Protein AF-A0A267T5J1-F1 (afdb_monomer)

Mean predicted aligned error: 4.5 Å

pLDDT: mean 92.51, std 7.76, range [45.69, 98.56]

Radius of gyration: 19.34 Å; Cα contacts (8 Å, |Δi|>4): 197; chains: 1; bounding box: 43×29×58 Å

Secondary structure (DSSP, 8-state):
---PPPHHHHHHHHHHHHHHHHHHHHHHHHHTT-TT-HHHHHHHHHHHHHHHHHHHHHHHHHTTT-B-HHHHHHHHHHHHHHHHHHHHHHHHHIIIII-THHHHHHHHHHHHHHHHTT--HHHHHHHHHHHHHHTSHHHHHHHHHHHHHHHHHHHHHHHHHHH-BPPPS--

Structure (mmCIF, N/CA/C/O backbone):
data_AF-A0A267T5J1-F1
#
_entry.id   AF-A0A267T5J1-F1
#
loop_
_atom_site.group_PDB
_atom_site.id
_atom_site.type_symbol
_atom_site.label_atom_id
_atom_site.label_alt_id
_atom_site.label_comp_id
_atom_site.label_asym_id
_atom_site.label_entity_id
_atom_site.label_seq_id
_atom_site.pdbx_PDB_ins_code
_atom_site.Cartn_x
_atom_site.Cartn_y
_atom_site.Cartn_z
_atom_site.occupancy
_atom_site.B_iso_or_equiv
_atom_site.auth_seq_id
_atom_site.auth_comp_id
_atom_site.auth_asym_id
_atom_site.auth_atom_id
_atom_site.pdbx_PDB_model_num
ATOM 1 N N . MET A 1 1 ? -18.916 -7.596 30.354 1.00 45.69 1 MET A N 1
ATOM 2 C CA . MET A 1 1 ? -18.224 -6.554 29.567 1.00 45.69 1 MET A CA 1
ATOM 3 C C . MET A 1 1 ? -17.584 -7.252 28.380 1.00 45.69 1 MET A C 1
ATOM 5 O O . MET A 1 1 ? -16.590 -7.940 28.565 1.00 45.69 1 MET A O 1
ATOM 9 N N . GLU A 1 2 ? -18.232 -7.216 27.215 1.00 50.16 2 GLU A N 1
ATOM 10 C CA . GLU A 1 2 ? -17.706 -7.860 26.004 1.00 50.16 2 GLU A CA 1
ATOM 11 C C . GLU A 1 2 ? -16.372 -7.230 25.590 1.00 50.16 2 GLU A C 1
ATOM 13 O O . GLU A 1 2 ? -16.160 -6.023 25.722 1.00 50.16 2 GLU A O 1
ATOM 18 N N . ASN A 1 3 ? -15.455 -8.087 25.153 1.00 62.22 3 ASN A N 1
ATOM 19 C CA . ASN A 1 3 ? -14.047 -7.792 24.927 1.00 62.22 3 ASN A CA 1
ATOM 20 C C . ASN A 1 3 ? -13.898 -6.873 23.695 1.00 62.22 3 ASN A C 1
ATOM 22 O O . ASN A 1 3 ? -13.818 -7.357 22.566 1.00 62.22 3 ASN A O 1
ATOM 26 N N . GLN A 1 4 ? -13.926 -5.552 23.909 1.00 78.88 4 GLN A N 1
ATOM 27 C CA . GLN A 1 4 ? -13.764 -4.538 22.858 1.00 78.88 4 GLN A CA 1
ATOM 28 C C . GLN A 1 4 ? -12.474 -4.785 22.067 1.00 78.88 4 GLN A C 1
ATOM 30 O O . GLN A 1 4 ? -11.397 -4.989 22.633 1.00 78.88 4 GLN A O 1
ATOM 35 N N . THR A 1 5 ? -12.583 -4.793 20.740 1.00 89.69 5 THR A N 1
ATOM 36 C CA . THR A 1 5 ? -11.446 -5.086 19.863 1.00 89.69 5 THR A CA 1
ATOM 37 C C . THR A 1 5 ? -10.538 -3.863 19.733 1.00 89.69 5 THR A C 1
ATOM 39 O O . THR A 1 5 ? -11.001 -2.720 19.683 1.00 89.69 5 THR A O 1
ATOM 42 N N . THR A 1 6 ? -9.226 -4.081 19.650 1.00 94.50 6 THR A N 1
ATOM 43 C CA . THR A 1 6 ? -8.253 -2.992 19.487 1.00 94.50 6 THR A CA 1
ATOM 44 C C . THR A 1 6 ? -8.051 -2.649 18.012 1.00 94.50 6 THR A C 1
ATOM 46 O O . THR A 1 6 ? -8.202 -3.497 17.129 1.00 94.50 6 THR A O 1
ATOM 49 N N . THR A 1 7 ? -7.674 -1.398 17.733 1.00 95.00 7 THR A N 1
ATOM 50 C CA . THR A 1 7 ? -7.379 -0.925 16.369 1.00 95.00 7 THR A CA 1
ATOM 51 C C . THR A 1 7 ? -6.290 -1.778 15.722 1.00 95.00 7 THR A C 1
ATOM 53 O O . THR A 1 7 ? -6.447 -2.222 14.588 1.00 95.00 7 THR A O 1
ATOM 56 N N . THR A 1 8 ? -5.236 -2.096 16.479 1.00 96.88 8 THR A N 1
ATOM 57 C CA . THR A 1 8 ? -4.126 -2.957 16.057 1.00 96.88 8 THR A CA 1
ATOM 58 C C . THR A 1 8 ? -4.596 -4.350 15.659 1.00 96.88 8 THR A C 1
ATOM 60 O O . THR A 1 8 ? -4.235 -4.831 14.588 1.00 96.88 8 THR A O 1
ATOM 63 N N . LYS A 1 9 ? -5.431 -5.004 16.478 1.00 97.19 9 LYS A N 1
ATOM 64 C CA . LYS A 1 9 ? -5.904 -6.367 16.194 1.00 97.19 9 LYS A CA 1
ATOM 65 C C . LYS A 1 9 ? -6.697 -6.422 14.888 1.00 97.19 9 LYS A C 1
ATOM 67 O O . LYS A 1 9 ? -6.471 -7.311 14.068 1.00 97.19 9 LYS A O 1
ATOM 72 N N . VAL A 1 10 ? -7.595 -5.458 14.680 1.00 97.44 10 VAL A N 1
ATOM 73 C CA . VAL A 1 10 ? -8.395 -5.375 13.452 1.00 97.44 10 VAL A CA 1
ATOM 74 C C . VAL A 1 10 ? -7.521 -5.041 12.244 1.00 97.44 10 VAL A C 1
ATOM 76 O O . VAL A 1 10 ? -7.640 -5.703 11.214 1.00 97.44 10 VAL A O 1
ATOM 79 N N . ALA A 1 11 ? -6.612 -4.073 12.376 1.00 97.81 11 ALA A N 1
ATOM 80 C CA . ALA A 1 11 ? -5.706 -3.675 11.304 1.00 97.81 11 ALA A CA 1
ATOM 81 C C . ALA A 1 11 ? -4.782 -4.818 10.861 1.00 97.81 11 ALA A C 1
ATOM 83 O O . ALA A 1 11 ? -4.636 -5.040 9.664 1.00 97.81 11 ALA A O 1
ATOM 84 N N . LEU A 1 12 ? -4.218 -5.588 11.799 1.00 98.25 12 LEU A N 1
ATOM 85 C CA . LEU A 1 12 ? -3.390 -6.759 11.491 1.00 98.25 12 LEU A CA 1
ATOM 86 C C . LEU A 1 12 ? -4.197 -7.842 10.764 1.00 98.25 12 LEU A C 1
ATOM 88 O O . LEU A 1 12 ? -3.767 -8.331 9.722 1.00 98.25 12 LEU A O 1
ATOM 92 N N . LYS A 1 13 ? -5.389 -8.187 11.277 1.00 98.06 13 LYS A N 1
ATOM 93 C CA . LYS A 1 13 ? -6.266 -9.200 10.666 1.00 98.06 13 LYS A CA 1
ATOM 94 C C . LYS A 1 13 ? -6.609 -8.838 9.221 1.00 98.06 13 LYS A C 1
ATOM 96 O O . LYS A 1 13 ? -6.405 -9.647 8.319 1.00 98.06 13 LYS A O 1
ATOM 101 N N . TRP A 1 14 ? -7.121 -7.629 9.000 1.00 98.19 14 TRP A N 1
ATOM 102 C CA . TRP A 1 14 ? -7.493 -7.185 7.658 1.00 98.19 14 TRP A CA 1
ATOM 103 C C . TRP A 1 14 ? -6.278 -6.922 6.776 1.00 98.19 14 TRP A C 1
ATOM 105 O O . TRP A 1 14 ? -6.347 -7.182 5.582 1.00 98.19 14 TRP A O 1
ATOM 115 N N . GLY A 1 15 ? -5.151 -6.500 7.347 1.00 98.19 15 GLY A N 1
ATOM 116 C CA . GLY A 1 15 ? -3.913 -6.276 6.608 1.00 98.19 15 GLY A CA 1
ATOM 117 C C . GLY A 1 15 ? -3.364 -7.574 6.029 1.00 98.19 15 GLY A C 1
ATOM 118 O O . GLY A 1 15 ? -2.942 -7.601 4.879 1.00 98.19 15 GLY A O 1
ATOM 119 N N . ILE A 1 16 ? -3.451 -8.677 6.776 1.00 98.56 16 ILE A N 1
ATOM 120 C CA . ILE A 1 16 ? -3.089 -10.008 6.276 1.00 98.56 16 ILE A CA 1
ATOM 121 C C . ILE A 1 16 ? -4.063 -10.466 5.187 1.00 98.56 16 ILE A C 1
ATOM 123 O O . ILE A 1 16 ? -3.618 -10.886 4.123 1.00 98.56 16 ILE A O 1
ATOM 127 N N . ILE A 1 17 ? -5.377 -10.353 5.416 1.00 98.38 17 ILE A N 1
ATOM 128 C CA . ILE A 1 17 ? -6.398 -10.763 4.433 1.00 98.38 17 ILE A CA 1
ATOM 129 C C . ILE A 1 17 ? -6.199 -10.012 3.110 1.00 98.38 17 ILE A C 1
ATOM 131 O O . ILE A 1 17 ? -6.075 -10.627 2.054 1.00 98.38 17 ILE A O 1
ATOM 135 N N . ILE A 1 18 ? -6.107 -8.684 3.174 1.00 98.31 18 ILE A N 1
ATOM 136 C CA . ILE A 1 18 ? -5.934 -7.823 2.001 1.00 98.31 18 ILE A CA 1
ATOM 137 C C . ILE A 1 18 ? -4.549 -7.997 1.379 1.00 98.31 18 ILE A C 1
ATOM 139 O O . ILE A 1 18 ? -4.429 -7.968 0.156 1.00 98.31 18 ILE A O 1
ATOM 143 N N . GLY A 1 19 ? -3.513 -8.238 2.184 1.00 98.06 19 GLY A N 1
ATOM 144 C CA . GLY A 1 19 ? -2.184 -8.599 1.698 1.00 98.06 19 GLY A CA 1
ATOM 145 C C . GLY A 1 19 ? -2.211 -9.877 0.863 1.00 98.06 19 GLY A C 1
ATOM 146 O O . GLY A 1 19 ? -1.714 -9.873 -0.258 1.00 98.06 19 GLY A O 1
ATOM 147 N N . ILE A 1 20 ? -2.867 -10.938 1.343 1.00 98.19 20 ILE A N 1
ATOM 148 C CA . ILE A 1 20 ? -3.024 -12.198 0.597 1.00 98.19 20 ILE A CA 1
ATOM 149 C C . ILE A 1 20 ? -3.835 -11.973 -0.685 1.00 98.19 20 ILE A C 1
ATOM 151 O O . ILE A 1 20 ? -3.408 -12.407 -1.753 1.00 98.19 20 ILE A O 1
ATOM 155 N N . CYS A 1 21 ? -4.960 -11.252 -0.619 1.00 97.94 21 CYS A N 1
ATOM 156 C CA . CYS A 1 21 ? -5.726 -10.889 -1.816 1.00 97.94 21 CYS A CA 1
ATOM 157 C C . CYS A 1 21 ? -4.871 -10.120 -2.833 1.00 97.94 21 CYS A C 1
ATOM 159 O O . CYS A 1 21 ? -4.959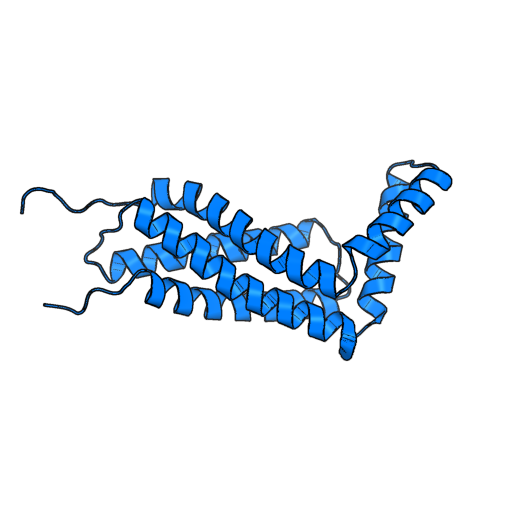 -10.380 -4.030 1.00 97.94 21 CYS A O 1
ATOM 161 N N . SER A 1 22 ? -4.016 -9.212 -2.359 1.00 96.69 22 SER A N 1
ATOM 162 C CA . SER A 1 22 ? -3.113 -8.433 -3.209 1.00 96.69 22 SER A CA 1
ATOM 163 C C . SER A 1 22 ? -2.022 -9.305 -3.827 1.00 96.69 22 SER A C 1
ATOM 165 O O . SER A 1 22 ? -1.700 -9.121 -4.991 1.00 96.69 22 SER A O 1
ATOM 167 N N . VAL A 1 23 ? -1.486 -10.286 -3.094 1.00 97.19 23 VAL A N 1
ATOM 168 C CA . VAL A 1 23 ? -0.530 -11.273 -3.627 1.00 97.19 23 VAL A CA 1
ATOM 169 C C . VAL A 1 23 ? -1.165 -12.107 -4.736 1.00 97.19 23 VAL A C 1
ATOM 171 O O . VAL A 1 23 ? -0.583 -12.241 -5.811 1.00 97.19 23 VAL A O 1
ATOM 174 N N . VAL A 1 24 ? -2.375 -12.627 -4.510 1.00 97.06 24 VAL A N 1
ATOM 175 C CA . VAL A 1 24 ? -3.114 -13.390 -5.527 1.00 97.06 24 VAL A CA 1
ATOM 176 C C . VAL A 1 24 ? -3.374 -12.521 -6.755 1.00 97.06 24 VAL A C 1
ATOM 178 O O . VAL A 1 24 ? -3.100 -12.946 -7.875 1.00 97.06 24 VAL A O 1
ATOM 181 N N . PHE A 1 25 ? -3.831 -11.284 -6.552 1.00 95.44 25 PHE A N 1
ATOM 182 C CA . PHE A 1 25 ? -4.037 -10.331 -7.637 1.00 95.44 25 PHE A CA 1
ATOM 183 C C . PHE A 1 25 ? -2.740 -10.066 -8.417 1.00 95.44 25 PHE A C 1
ATOM 185 O O . PHE A 1 25 ? -2.726 -10.237 -9.633 1.00 95.44 25 PHE A O 1
ATOM 192 N N . SER A 1 26 ? -1.633 -9.745 -7.740 1.00 92.75 26 SER A N 1
ATOM 193 C CA . SER A 1 26 ? -0.326 -9.536 -8.378 1.00 92.75 26 SER A CA 1
ATOM 194 C C . SER A 1 26 ? 0.133 -10.757 -9.175 1.00 92.75 26 SER A C 1
ATOM 196 O O . SER A 1 26 ? 0.603 -10.599 -10.299 1.00 92.75 26 SER A O 1
ATOM 198 N N . THR A 1 27 ? -0.062 -11.965 -8.636 1.00 93.69 27 THR A N 1
ATOM 199 C CA . THR A 1 27 ? 0.255 -13.222 -9.332 1.00 93.69 27 THR A CA 1
ATOM 200 C C . THR A 1 27 ? -0.501 -13.313 -10.655 1.00 93.69 27 THR A C 1
ATOM 202 O O . THR A 1 27 ? 0.098 -13.582 -11.693 1.00 93.69 27 THR A O 1
ATOM 205 N N . LEU A 1 28 ? -1.814 -13.048 -10.640 1.00 94.06 28 LEU A N 1
ATOM 206 C CA . LEU A 1 28 ? -2.642 -13.082 -11.846 1.00 94.06 28 LEU A CA 1
ATOM 207 C C . LEU A 1 28 ? -2.154 -12.072 -12.884 1.00 94.06 28 LEU A C 1
ATOM 209 O O . LEU A 1 28 ? -2.038 -12.412 -14.055 1.00 94.06 28 LEU A O 1
ATOM 213 N N . ILE A 1 29 ? -1.819 -10.850 -12.467 1.00 92.38 29 ILE A N 1
ATOM 214 C CA . ILE A 1 29 ? -1.350 -9.816 -13.399 1.00 92.38 29 ILE A CA 1
ATOM 215 C C . ILE A 1 29 ? -0.009 -10.194 -14.033 1.00 92.38 29 ILE A C 1
ATOM 217 O O . ILE A 1 29 ? 0.183 -9.964 -15.228 1.00 92.38 29 ILE A O 1
ATOM 221 N N . MET A 1 30 ? 0.898 -10.789 -13.258 1.00 89.88 30 MET A N 1
ATOM 222 C CA . MET A 1 30 ? 2.202 -11.236 -13.747 1.00 89.88 30 MET A CA 1
ATOM 223 C C . MET A 1 30 ? 2.069 -12.419 -14.712 1.00 89.88 30 MET A C 1
ATOM 225 O O . MET A 1 30 ? 2.596 -12.356 -15.818 1.00 89.88 30 MET A O 1
ATOM 229 N N . VAL A 1 31 ? 1.301 -13.451 -14.349 1.00 89.88 31 VAL A N 1
ATOM 230 C CA . VAL A 1 31 ? 1.117 -14.658 -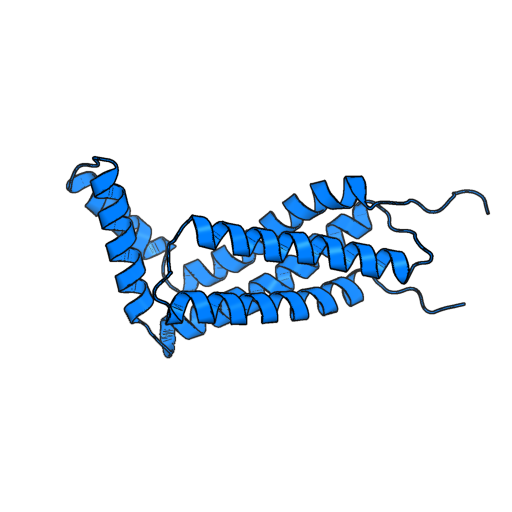15.177 1.00 89.88 31 VAL A CA 1
ATOM 231 C C . VAL A 1 31 ? 0.338 -14.366 -16.462 1.00 89.88 31 VAL A C 1
ATOM 233 O O . VAL A 1 31 ? 0.627 -14.949 -17.503 1.00 89.88 3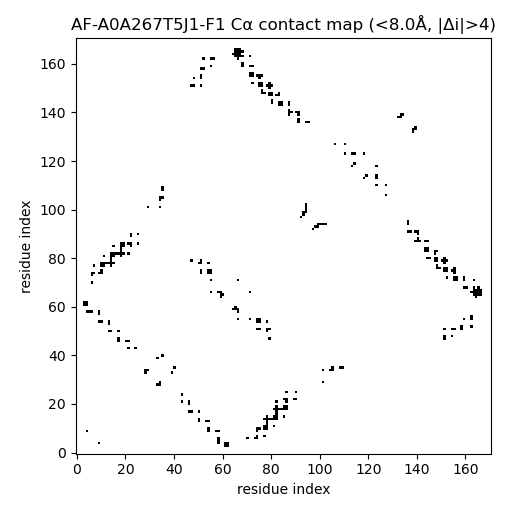1 VAL A O 1
ATOM 236 N N . LEU A 1 32 ? -0.628 -13.445 -16.423 1.00 90.94 32 LEU A N 1
ATOM 237 C CA . LEU A 1 32 ? -1.406 -13.050 -17.602 1.00 90.94 32 LEU A CA 1
ATOM 238 C C . LEU A 1 32 ? -0.676 -12.038 -18.504 1.00 90.94 32 LEU A C 1
ATOM 240 O O . LEU A 1 32 ? -1.261 -11.576 -19.483 1.00 90.94 32 LEU A O 1
ATOM 244 N N . GLY A 1 33 ? 0.564 -11.645 -18.180 1.00 86.62 33 GLY A N 1
ATOM 245 C CA . GLY A 1 33 ? 1.324 -10.655 -18.956 1.00 86.62 33 GLY A CA 1
ATOM 246 C C . GLY A 1 33 ? 0.688 -9.260 -18.951 1.00 86.62 33 GLY A C 1
ATOM 247 O O . GLY A 1 33 ? 0.892 -8.455 -19.857 1.00 86.62 33 GLY A O 1
ATOM 248 N N . MET A 1 34 ? -0.119 -8.958 -17.933 1.00 88.31 34 MET A N 1
ATOM 249 C CA . MET A 1 34 ? -0.888 -7.715 -17.822 1.00 88.31 34 MET A CA 1
ATOM 250 C C . MET A 1 34 ? -0.136 -6.609 -17.069 1.00 88.31 34 MET A C 1
ATOM 252 O O . MET A 1 34 ? -0.696 -5.551 -16.762 1.00 88.31 34 MET A O 1
ATOM 256 N N . VAL A 1 35 ? 1.142 -6.835 -16.773 1.00 85.19 35 VAL A N 1
ATOM 257 C CA . VAL A 1 35 ? 1.993 -5.908 -16.030 1.00 85.19 35 VAL A CA 1
ATOM 258 C C . VAL A 1 35 ? 2.071 -4.548 -16.745 1.00 85.19 35 VAL A C 1
ATOM 260 O O . VAL A 1 35 ? 2.073 -4.435 -17.976 1.00 85.19 35 VAL A O 1
ATOM 263 N N . GLY A 1 36 ? 2.029 -3.468 -15.961 1.00 80.69 36 GLY A N 1
ATOM 264 C CA . GLY A 1 36 ? 2.027 -2.089 -16.461 1.00 80.69 36 GLY A CA 1
ATOM 265 C C . GLY A 1 36 ? 0.737 -1.658 -17.173 1.00 80.69 36 GLY A C 1
ATOM 266 O O . GLY A 1 36 ? 0.708 -0.606 -17.801 1.00 80.69 36 GLY A O 1
ATOM 267 N N . ASN A 1 37 ? -0.338 -2.454 -17.152 1.00 85.56 37 ASN A N 1
ATOM 268 C CA . ASN A 1 37 ? -1.650 -1.986 -17.602 1.00 85.56 37 ASN A CA 1
ATOM 269 C C . ASN A 1 37 ? -2.255 -1.036 -16.552 1.00 85.56 37 ASN A C 1
ATOM 271 O O . ASN A 1 37 ? -2.559 -1.446 -15.432 1.00 85.56 37 ASN A O 1
ATOM 275 N N . GLN A 1 38 ? -2.454 0.230 -16.927 1.00 82.94 38 GLN A N 1
ATOM 276 C CA . GLN A 1 38 ? -2.950 1.263 -16.013 1.00 82.94 38 GLN A CA 1
ATOM 277 C C . GLN A 1 38 ? -4.358 0.971 -15.478 1.00 82.94 38 GLN A C 1
ATOM 279 O O . GLN A 1 38 ? -4.599 1.147 -14.286 1.00 82.94 38 GLN A O 1
ATOM 284 N N . ALA A 1 39 ? -5.270 0.478 -16.324 1.00 87.88 39 ALA A N 1
ATOM 285 C CA . ALA A 1 39 ? -6.639 0.150 -15.918 1.00 87.88 39 ALA A CA 1
ATOM 286 C C . ALA A 1 39 ? -6.655 -0.927 -14.823 1.00 87.88 39 ALA A C 1
ATOM 288 O O . ALA A 1 39 ? -7.393 -0.832 -13.846 1.00 87.88 39 ALA A O 1
ATOM 289 N N . ILE A 1 40 ? -5.775 -1.918 -14.956 1.00 87.62 40 ILE A N 1
ATOM 290 C CA . ILE A 1 40 ? -5.597 -2.985 -13.970 1.00 87.62 40 ILE A CA 1
ATOM 291 C C . ILE A 1 40 ? -4.948 -2.451 -12.688 1.00 87.62 40 ILE A C 1
ATOM 293 O O . ILE A 1 40 ? -5.325 -2.865 -11.593 1.00 87.62 40 ILE A O 1
ATOM 297 N N . GLY A 1 41 ? -4.037 -1.481 -12.796 1.00 86.88 41 GLY A N 1
ATOM 298 C CA . GLY A 1 41 ? -3.462 -0.785 -11.643 1.00 86.88 41 GLY A CA 1
ATOM 299 C C . GLY A 1 41 ? -4.520 -0.145 -10.735 1.00 86.88 41 GLY A C 1
ATOM 300 O O . GLY A 1 41 ? -4.423 -0.255 -9.514 1.00 86.88 41 GLY A O 1
ATOM 301 N N . PHE A 1 42 ? -5.587 0.431 -11.303 1.00 91.12 42 PHE A N 1
ATOM 302 C CA . PHE A 1 42 ? -6.687 0.994 -10.507 1.00 91.12 42 PHE A CA 1
ATOM 303 C C . PHE A 1 42 ? -7.421 -0.052 -9.659 1.00 91.12 42 PHE A C 1
ATOM 305 O O . PHE A 1 42 ? -7.902 0.271 -8.573 1.00 91.12 42 PHE A O 1
ATOM 312 N N . VAL A 1 43 ? -7.466 -1.313 -10.097 1.00 93.69 43 VAL A N 1
ATOM 313 C CA . VAL A 1 43 ? -8.082 -2.399 -9.318 1.00 93.69 43 VAL A CA 1
ATOM 314 C C . VAL A 1 43 ? -7.322 -2.635 -8.010 1.00 93.69 43 VAL A C 1
ATOM 316 O O . VAL A 1 43 ? -7.951 -2.854 -6.977 1.00 93.69 43 VAL A O 1
ATOM 319 N N . ALA A 1 44 ? -5.992 -2.495 -8.003 1.00 91.69 44 ALA A N 1
ATOM 320 C CA . ALA A 1 44 ? -5.202 -2.594 -6.773 1.00 91.69 44 ALA A CA 1
ATOM 321 C C . ALA A 1 44 ? -5.593 -1.512 -5.749 1.00 91.69 44 ALA A C 1
ATOM 323 O O . ALA A 1 44 ? -5.698 -1.788 -4.552 1.00 91.69 44 ALA A O 1
ATOM 324 N N . TYR A 1 45 ? -5.879 -0.292 -6.211 1.00 93.62 45 TYR A N 1
ATOM 325 C CA . TYR A 1 45 ? -6.352 0.789 -5.343 1.00 93.62 45 TYR A CA 1
ATOM 326 C C . TYR A 1 45 ? -7.749 0.514 -4.785 1.00 93.62 45 TYR A C 1
ATOM 328 O O . TYR A 1 45 ? -8.000 0.777 -3.608 1.00 93.62 45 TYR A O 1
ATOM 336 N N . ILE A 1 46 ? -8.634 -0.078 -5.591 1.00 95.75 46 ILE A N 1
ATOM 337 C CA . ILE A 1 46 ? -9.960 -0.516 -5.142 1.00 95.75 46 ILE A CA 1
ATOM 338 C C . ILE A 1 46 ? -9.833 -1.585 -4.048 1.00 95.75 46 ILE A C 1
ATOM 340 O O . ILE A 1 46 ? -10.524 -1.492 -3.036 1.00 95.75 46 ILE A O 1
ATOM 344 N N . ILE A 1 47 ? -8.922 -2.555 -4.197 1.00 96.19 47 ILE A N 1
ATOM 345 C CA . ILE A 1 47 ? -8.671 -3.596 -3.183 1.00 96.19 47 ILE A CA 1
ATOM 346 C C . ILE A 1 47 ? -8.265 -2.969 -1.842 1.00 96.19 47 ILE A C 1
ATOM 348 O O . ILE A 1 47 ? -8.844 -3.310 -0.808 1.00 96.19 47 ILE A O 1
ATOM 352 N N . ILE A 1 48 ? -7.321 -2.020 -1.848 1.00 96.19 48 ILE A N 1
ATOM 353 C CA . ILE A 1 48 ? -6.906 -1.303 -0.631 1.00 96.19 48 ILE A CA 1
ATOM 354 C C . ILE A 1 48 ? -8.086 -0.520 -0.039 1.00 96.19 48 ILE A C 1
ATOM 356 O O . ILE A 1 48 ? -8.344 -0.625 1.159 1.00 96.19 48 ILE A O 1
ATOM 360 N N . GLY A 1 49 ? -8.827 0.235 -0.858 1.00 97.12 49 GLY A N 1
ATOM 361 C CA . GLY A 1 49 ? -9.967 1.040 -0.407 1.00 97.12 49 GLY A CA 1
ATOM 362 C C . GLY A 1 49 ? -11.078 0.201 0.234 1.00 97.12 49 GLY A C 1
ATOM 363 O O . GLY A 1 49 ? -11.540 0.518 1.332 1.00 97.12 49 GLY A O 1
ATOM 364 N N . ILE A 1 50 ? -11.450 -0.919 -0.398 1.00 97.69 50 ILE A N 1
ATOM 365 C CA . ILE A 1 50 ? -12.384 -1.903 0.169 1.00 97.69 50 ILE A CA 1
ATOM 366 C C . ILE A 1 50 ? -11.822 -2.457 1.479 1.00 97.69 50 ILE A C 1
ATOM 368 O O . ILE A 1 50 ? -12.539 -2.513 2.475 1.00 97.69 50 ILE A O 1
ATOM 372 N N . GLY A 1 51 ? -10.536 -2.806 1.512 1.00 97.88 51 GLY A N 1
ATOM 373 C CA . GLY A 1 51 ? -9.860 -3.282 2.715 1.00 97.88 51 GLY A CA 1
ATOM 374 C C . GLY A 1 51 ? -9.956 -2.310 3.889 1.00 97.88 51 GLY A C 1
ATOM 375 O O . GLY A 1 51 ? -10.307 -2.713 4.999 1.00 97.88 51 GLY A O 1
ATOM 376 N N . VAL A 1 52 ? -9.708 -1.019 3.646 1.00 98.25 52 VAL A N 1
ATOM 377 C CA . VAL A 1 52 ? -9.830 0.039 4.661 1.00 98.25 52 VAL A CA 1
ATOM 378 C C . VAL A 1 52 ? -11.272 0.135 5.159 1.00 98.25 52 VAL A C 1
ATOM 380 O O . VAL A 1 52 ? -11.507 0.123 6.370 1.00 98.25 52 VAL A O 1
ATOM 383 N N . PHE A 1 53 ? -12.244 0.169 4.245 1.00 98.31 53 PHE A N 1
ATOM 384 C CA . PHE A 1 53 ? -13.662 0.226 4.594 1.00 98.31 53 PHE A CA 1
ATOM 385 C C . PHE A 1 53 ? -14.116 -0.986 5.420 1.00 98.31 53 PHE A C 1
ATOM 387 O O . PHE A 1 53 ? -14.795 -0.824 6.439 1.00 98.31 53 PHE A O 1
ATOM 394 N N . MET A 1 54 ? -13.717 -2.197 5.023 1.00 98.19 54 MET A N 1
ATOM 395 C CA . MET A 1 54 ? -14.059 -3.431 5.732 1.00 98.19 54 MET A CA 1
ATOM 396 C C . MET A 1 54 ? -13.410 -3.488 7.116 1.00 98.19 54 MET A C 1
ATOM 398 O O . MET A 1 54 ? -14.078 -3.859 8.083 1.00 98.19 54 MET A O 1
ATOM 402 N N . ALA A 1 55 ? -12.150 -3.061 7.241 1.00 98.06 55 ALA A N 1
ATOM 403 C CA . ALA A 1 55 ? -11.452 -3.007 8.521 1.00 98.06 55 ALA A CA 1
ATOM 404 C C . ALA A 1 55 ? -12.133 -2.045 9.504 1.00 98.06 55 ALA A C 1
ATOM 406 O O . ALA A 1 55 ? -12.421 -2.421 10.641 1.00 98.06 55 ALA A O 1
ATOM 407 N N . MET A 1 56 ? -12.466 -0.830 9.063 1.00 98.19 56 MET A N 1
ATOM 408 C CA . MET A 1 56 ? -13.187 0.143 9.890 1.00 98.19 56 MET A CA 1
ATOM 409 C C . MET A 1 56 ? -14.586 -0.347 10.273 1.00 98.19 56 MET A C 1
ATOM 411 O O . MET A 1 56 ? -14.994 -0.231 11.429 1.00 98.19 56 MET A O 1
ATOM 415 N N . SER A 1 57 ? -15.317 -0.932 9.322 1.00 97.12 57 SER A N 1
ATOM 416 C CA . SER A 1 57 ? -16.664 -1.461 9.562 1.00 97.12 57 SER A CA 1
ATOM 417 C C . SER A 1 57 ? -16.651 -2.616 10.565 1.00 97.12 57 SER A C 1
ATOM 419 O O . SER A 1 57 ? -17.501 -2.671 11.454 1.00 97.12 57 SER A O 1
ATOM 421 N N . ALA A 1 58 ? -15.658 -3.506 10.468 1.00 96.75 58 ALA A N 1
ATOM 422 C CA . ALA A 1 58 ? -15.451 -4.587 11.425 1.00 96.75 58 ALA A CA 1
ATOM 423 C C . ALA A 1 58 ? -15.112 -4.046 12.821 1.00 96.75 58 ALA A C 1
ATOM 425 O O . ALA A 1 58 ? -15.749 -4.447 13.792 1.00 96.75 58 ALA A O 1
ATOM 426 N N . TYR A 1 59 ? -14.186 -3.084 12.916 1.00 97.12 59 TYR A N 1
ATOM 427 C CA . TYR A 1 59 ? -13.846 -2.435 14.185 1.00 97.12 59 TYR A CA 1
ATOM 428 C C . TYR A 1 59 ? -15.072 -1.800 14.842 1.00 97.12 59 TYR A C 1
ATOM 430 O O . TYR A 1 59 ? -15.314 -2.002 16.027 1.00 97.12 59 TYR A O 1
ATOM 438 N N . LYS A 1 60 ? -15.870 -1.063 14.064 1.00 95.06 60 LYS A N 1
ATOM 439 C CA . LYS A 1 60 ? -17.091 -0.409 14.536 1.00 95.06 60 LYS A CA 1
ATOM 440 C C . LYS A 1 60 ? -18.110 -1.432 15.039 1.00 95.06 60 LYS A C 1
ATOM 442 O O . LYS A 1 60 ? -18.666 -1.252 16.119 1.00 95.06 60 LYS A O 1
ATOM 447 N N . LYS A 1 61 ? -18.333 -2.523 14.297 1.00 94.56 61 LYS A N 1
ATOM 448 C CA . LYS A 1 61 ? -19.248 -3.608 14.691 1.00 94.56 61 LYS A CA 1
ATOM 449 C C . LYS A 1 61 ? -18.824 -4.269 16.006 1.00 94.56 61 LYS A C 1
ATOM 451 O O . LYS A 1 61 ? -19.671 -4.508 16.856 1.00 94.56 61 LYS A O 1
ATOM 456 N N . GLU A 1 62 ? -17.530 -4.518 16.182 1.00 93.62 62 GLU A N 1
ATOM 457 C CA . GLU A 1 62 ? -16.956 -5.135 17.388 1.00 93.62 62 GLU A CA 1
ATOM 458 C C . GLU A 1 62 ? -16.821 -4.152 18.575 1.00 93.62 62 GLU A C 1
ATOM 460 O O . GLU A 1 62 ? -16.489 -4.568 19.682 1.00 93.62 62 GLU A O 1
ATOM 465 N N . ASN A 1 63 ? -17.091 -2.855 18.372 1.00 94.19 63 ASN A N 1
ATOM 466 C CA . ASN A 1 63 ? -17.016 -1.806 19.396 1.00 94.19 63 ASN A CA 1
ATOM 467 C C . ASN A 1 63 ? -18.346 -1.058 19.570 1.00 94.19 63 ASN A C 1
ATOM 469 O O . ASN A 1 63 ? -18.386 0.173 19.653 1.00 94.19 63 ASN A O 1
ATOM 473 N N . ASN A 1 64 ? -19.451 -1.806 19.643 1.00 91.75 64 ASN A N 1
ATOM 474 C CA . ASN A 1 64 ? -20.801 -1.290 19.915 1.00 91.75 64 ASN A CA 1
ATOM 475 C C . ASN A 1 64 ? -21.300 -0.258 18.891 1.00 91.75 64 ASN A C 1
ATOM 477 O O . ASN A 1 64 ? -22.103 0.617 19.199 1.00 91.75 64 ASN A O 1
ATOM 481 N N . GLY A 1 65 ? -20.816 -0.340 17.654 1.00 93.25 65 GLY A N 1
ATOM 482 C CA . GLY A 1 65 ? -21.185 0.590 16.597 1.00 93.25 65 GLY A CA 1
ATOM 483 C C . GLY A 1 65 ? -20.415 1.909 16.632 1.00 93.25 65 GLY A C 1
ATOM 484 O O . GLY A 1 65 ? -20.785 2.814 15.883 1.00 93.25 65 GLY A O 1
ATOM 485 N N . PHE A 1 66 ? -19.357 2.032 17.438 1.00 94.50 66 PHE A N 1
ATOM 486 C CA . PHE A 1 66 ? -18.593 3.270 17.584 1.00 94.50 66 PHE A CA 1
ATOM 487 C C . PHE A 1 66 ? -17.162 3.157 17.062 1.00 94.50 66 PHE A C 1
ATOM 489 O O . PHE A 1 66 ? -16.510 2.121 17.170 1.00 94.50 66 PHE A O 1
ATOM 496 N N . MET A 1 67 ? -16.679 4.258 16.494 1.00 96.12 67 MET A N 1
ATOM 497 C CA . MET A 1 67 ? -15.307 4.429 16.033 1.00 96.12 67 MET A CA 1
ATOM 498 C C . MET A 1 67 ? -15.025 5.924 15.892 1.00 96.12 67 MET A C 1
ATOM 500 O O . MET A 1 67 ? -15.736 6.614 15.153 1.00 96.12 67 MET A O 1
ATOM 504 N N . SER A 1 68 ? -13.983 6.412 16.563 1.00 95.81 68 SER A N 1
ATOM 505 C CA . SER A 1 68 ? -13.519 7.787 16.386 1.00 95.81 68 SER A CA 1
ATOM 506 C C . SER A 1 68 ? -12.751 7.946 15.074 1.00 95.81 68 SER A C 1
ATOM 508 O O . SER A 1 68 ? -12.230 6.981 14.506 1.00 95.81 68 SER A O 1
ATOM 510 N N . TYR A 1 69 ? -12.634 9.183 14.594 1.00 95.94 69 TYR A N 1
ATOM 511 C CA . TYR A 1 69 ? -11.894 9.467 13.363 1.00 95.94 69 TYR A CA 1
ATOM 512 C C . TYR A 1 69 ? -10.431 8.997 13.445 1.00 95.94 69 TYR A C 1
ATOM 514 O O . TYR A 1 69 ? -9.966 8.270 12.570 1.00 95.94 69 TYR A O 1
ATOM 522 N N . GLY A 1 70 ? -9.735 9.314 14.544 1.00 95.75 70 GLY A N 1
ATOM 523 C CA . GLY A 1 70 ? -8.339 8.913 14.754 1.00 95.75 70 GLY A CA 1
ATOM 524 C C . GLY A 1 70 ? -8.137 7.395 14.821 1.00 95.75 70 GLY A C 1
ATOM 525 O O . GLY A 1 70 ? -7.139 6.887 14.310 1.00 95.75 70 GLY A O 1
ATOM 526 N N . GLN A 1 71 ? -9.105 6.652 15.373 1.00 97.19 71 GLN A N 1
ATOM 5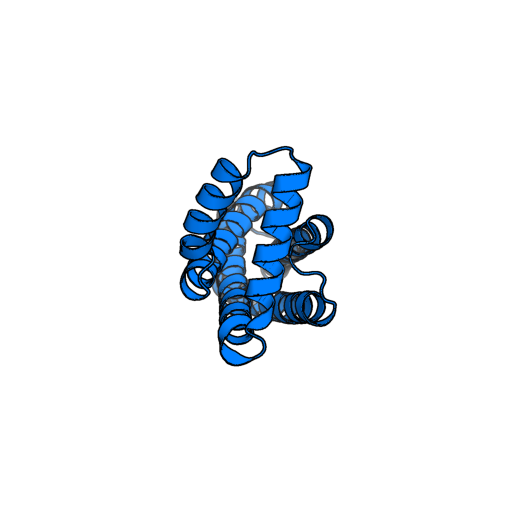27 C CA . GLN A 1 71 ? -9.086 5.185 15.331 1.00 97.19 71 GLN A CA 1
ATOM 528 C C . GLN A 1 71 ? -9.169 4.677 13.889 1.00 97.19 71 GLN A C 1
ATOM 530 O O . GLN A 1 71 ? -8.398 3.796 13.514 1.00 97.19 71 GLN A O 1
ATOM 535 N N . GLY A 1 72 ? -10.042 5.270 13.069 1.00 97.38 72 GLY A N 1
ATOM 536 C CA . GLY A 1 72 ? -10.133 4.966 11.642 1.00 97.38 72 GLY A CA 1
ATOM 537 C C . GLY A 1 72 ? -8.811 5.203 10.906 1.00 97.38 72 GLY A C 1
ATOM 538 O O . GLY A 1 72 ? -8.356 4.323 10.172 1.00 97.38 72 GLY A O 1
ATOM 539 N N . LEU A 1 73 ? -8.158 6.346 11.143 1.00 97.81 73 LEU A N 1
ATOM 540 C CA . LEU A 1 73 ? -6.867 6.655 10.516 1.00 97.81 73 LEU A CA 1
ATOM 541 C C . LEU A 1 73 ? -5.796 5.619 10.863 1.00 97.81 73 LEU A C 1
ATOM 543 O O . LEU A 1 73 ? -5.127 5.101 9.966 1.00 97.81 73 LEU A O 1
ATOM 547 N N . GLY A 1 74 ? -5.679 5.281 12.151 1.00 96.94 74 GLY A N 1
ATOM 548 C CA . GLY A 1 74 ? -4.732 4.277 12.632 1.00 96.94 74 GLY A CA 1
ATOM 549 C C . GLY A 1 74 ? -5.002 2.888 12.054 1.00 96.94 74 GLY A C 1
ATOM 550 O O . GLY A 1 74 ? -4.064 2.208 11.641 1.00 96.94 74 GLY A O 1
ATOM 551 N N . ILE A 1 75 ? -6.277 2.486 11.960 1.00 98.06 75 ILE A N 1
ATOM 552 C CA . ILE A 1 75 ? -6.670 1.216 11.335 1.00 98.06 75 ILE A CA 1
ATOM 553 C C . ILE A 1 75 ? -6.242 1.191 9.869 1.00 98.06 75 ILE A C 1
ATOM 555 O O . ILE A 1 75 ? -5.584 0.241 9.453 1.00 98.06 75 ILE A O 1
ATOM 559 N N . GLY A 1 76 ? -6.591 2.218 9.092 1.00 97.62 76 GLY A N 1
ATOM 560 C CA . GLY A 1 76 ? -6.300 2.241 7.660 1.00 97.62 76 GLY A CA 1
ATOM 561 C C . GLY A 1 76 ? -4.803 2.272 7.353 1.00 97.62 76 GLY A C 1
ATOM 562 O O . GLY A 1 76 ? -4.345 1.493 6.520 1.00 97.62 76 GLY A O 1
ATOM 563 N N . ALA A 1 77 ? -4.029 3.091 8.072 1.00 97.75 77 ALA A N 1
ATOM 564 C CA . ALA A 1 77 ? -2.581 3.175 7.886 1.00 97.75 77 ALA A CA 1
ATOM 565 C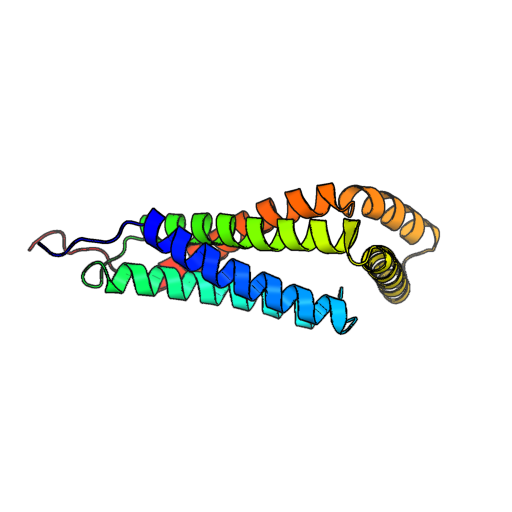 C . ALA A 1 77 ? -1.872 1.858 8.244 1.00 97.75 77 ALA A C 1
ATOM 567 O O . ALA A 1 77 ? -1.081 1.349 7.451 1.00 97.75 77 ALA A O 1
ATOM 568 N N . LEU A 1 78 ? -2.181 1.263 9.403 1.00 98.25 78 LEU A N 1
ATOM 569 C CA . LEU A 1 78 ? -1.536 0.020 9.838 1.00 98.25 78 LEU A CA 1
ATOM 570 C C . LEU A 1 78 ? -1.957 -1.181 8.979 1.00 98.25 78 LEU A C 1
ATOM 572 O O . LEU A 1 78 ? -1.125 -2.016 8.632 1.00 98.25 78 LEU A O 1
ATOM 576 N N . MET A 1 79 ? -3.230 -1.258 8.589 1.00 98.44 79 MET A N 1
ATOM 577 C CA . MET A 1 79 ? -3.727 -2.292 7.677 1.00 98.44 79 MET A CA 1
ATOM 578 C C . MET A 1 79 ? -3.005 -2.221 6.323 1.00 98.44 79 MET A C 1
ATOM 580 O O . MET A 1 79 ? -2.550 -3.244 5.800 1.00 98.44 79 MET A O 1
ATOM 584 N N . ALA A 1 80 ? -2.835 -1.012 5.781 1.00 98.06 80 ALA A N 1
ATOM 585 C CA . ALA A 1 80 ? -2.129 -0.784 4.524 1.00 98.06 80 ALA A CA 1
ATOM 586 C C . ALA A 1 80 ? -0.611 -1.021 4.619 1.00 98.06 80 ALA A C 1
ATOM 588 O O . ALA A 1 80 ? 0.002 -1.476 3.653 1.00 98.06 80 ALA A O 1
ATOM 589 N N . ALA A 1 81 ? -0.009 -0.777 5.788 1.00 98.25 81 ALA A N 1
ATOM 590 C CA . ALA A 1 81 ? 1.380 -1.138 6.064 1.00 98.25 81 ALA A CA 1
ATOM 591 C C . ALA A 1 81 ? 1.586 -2.654 5.983 1.00 98.25 81 ALA A C 1
ATOM 593 O O . ALA A 1 81 ? 2.48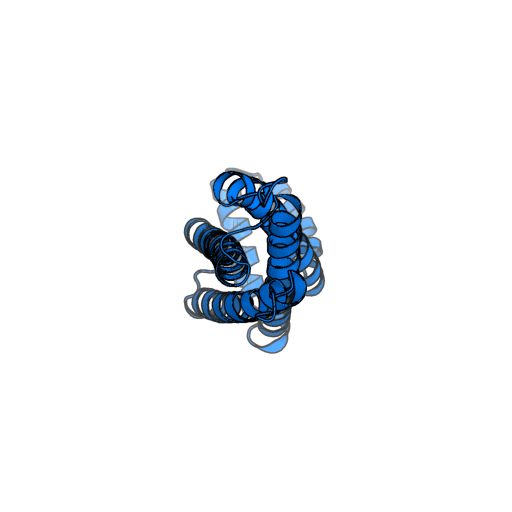3 -3.129 5.295 1.00 98.25 81 ALA A O 1
ATOM 594 N N . VAL A 1 82 ? 0.722 -3.421 6.651 1.00 98.50 82 VAL A N 1
ATOM 595 C CA . VAL A 1 82 ? 0.811 -4.888 6.697 1.00 98.50 82 VAL A CA 1
ATOM 596 C C . VAL A 1 82 ? 0.539 -5.494 5.322 1.00 98.50 82 VAL A C 1
ATOM 598 O O . VAL A 1 82 ? 1.314 -6.322 4.850 1.00 98.50 82 VAL A O 1
ATOM 601 N N . SER A 1 83 ? -0.540 -5.068 4.661 1.00 98.19 83 SER A N 1
ATOM 602 C CA . SER A 1 83 ? -0.895 -5.581 3.332 1.00 98.19 83 SER A CA 1
ATOM 603 C C . SER A 1 83 ? 0.146 -5.217 2.277 1.00 98.19 83 SER A C 1
ATOM 605 O O . SER A 1 83 ? 0.527 -6.077 1.485 1.00 98.19 83 SER A O 1
ATOM 607 N N . GLY A 1 84 ? 0.656 -3.983 2.297 1.00 97.50 84 GLY A N 1
ATOM 608 C CA . GLY A 1 84 ? 1.699 -3.546 1.376 1.00 97.50 84 GLY A CA 1
ATOM 609 C C . GLY A 1 84 ? 3.056 -4.182 1.631 1.00 97.50 84 GLY A C 1
ATOM 610 O O . GLY A 1 84 ? 3.767 -4.473 0.674 1.00 97.50 84 GLY A O 1
ATOM 611 N N . LEU A 1 85 ? 3.403 -4.472 2.888 1.00 98.25 85 LEU A N 1
ATOM 612 C CA . LEU A 1 85 ? 4.592 -5.259 3.212 1.00 98.25 85 LEU A CA 1
ATOM 613 C C . LEU A 1 85 ? 4.505 -6.657 2.600 1.00 98.25 85 LEU A C 1
ATOM 615 O O . LEU A 1 85 ? 5.447 -7.089 1.939 1.00 98.25 85 LEU A O 1
ATOM 619 N N . LEU A 1 86 ? 3.368 -7.338 2.768 1.00 98.12 86 LEU A N 1
ATOM 620 C CA . LEU A 1 86 ? 3.151 -8.669 2.200 1.00 98.12 86 LEU A CA 1
ATOM 621 C C . LEU 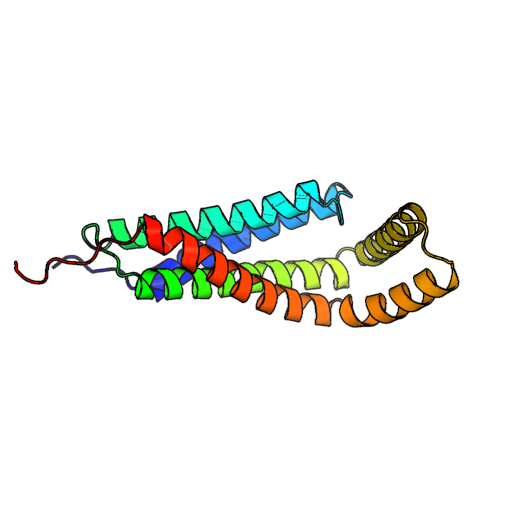A 1 86 ? 3.198 -8.655 0.667 1.00 98.12 86 LEU A C 1
ATOM 623 O O . LEU A 1 86 ? 3.915 -9.457 0.068 1.00 98.12 86 LEU A O 1
ATOM 627 N N . SER A 1 87 ? 2.474 -7.734 0.025 1.00 96.19 87 SER A N 1
ATOM 628 C CA . SER A 1 87 ? 2.414 -7.665 -1.438 1.00 96.19 87 SER A CA 1
ATOM 629 C C . SER A 1 87 ? 3.739 -7.219 -2.066 1.00 96.19 87 SER A C 1
ATOM 631 O O . SER A 1 87 ? 4.134 -7.760 -3.102 1.00 96.19 87 SER A O 1
ATOM 633 N N . SER A 1 88 ? 4.465 -6.294 -1.432 1.00 96.31 88 SER A N 1
ATOM 634 C CA . SER A 1 88 ? 5.780 -5.838 -1.901 1.00 96.31 88 SER A CA 1
ATOM 635 C C . SER A 1 88 ? 6.840 -6.915 -1.701 1.00 96.31 88 SER A C 1
ATOM 637 O O . SER A 1 88 ? 7.644 -7.141 -2.603 1.00 96.31 88 SER A O 1
ATOM 639 N N . ALA A 1 89 ? 6.832 -7.622 -0.562 1.00 97.50 89 ALA A N 1
ATOM 640 C CA . ALA A 1 89 ? 7.745 -8.741 -0.321 1.00 97.50 89 ALA A CA 1
ATOM 641 C C . ALA A 1 89 ? 7.541 -9.850 -1.359 1.00 97.50 89 ALA A C 1
ATOM 643 O O . ALA A 1 89 ? 8.507 -10.331 -1.947 1.00 97.50 89 ALA A O 1
ATOM 644 N N . TYR A 1 90 ? 6.285 -10.208 -1.637 1.00 96.38 90 TYR A N 1
ATOM 645 C CA . TYR A 1 90 ? 5.959 -11.157 -2.696 1.00 96.38 90 TYR A CA 1
ATOM 646 C C . TYR A 1 90 ? 6.449 -10.675 -4.064 1.00 96.38 90 TYR A C 1
ATOM 648 O O . TYR A 1 90 ? 7.125 -11.422 -4.763 1.00 96.38 90 TYR A O 1
ATOM 656 N N . SER A 1 91 ? 6.154 -9.424 -4.426 1.00 93.19 91 SER A N 1
ATOM 657 C CA . SER A 1 91 ? 6.546 -8.854 -5.720 1.00 93.19 91 SER A CA 1
ATOM 658 C C . SER A 1 91 ? 8.065 -8.869 -5.899 1.00 93.19 91 SER A C 1
ATOM 660 O O . SER A 1 91 ? 8.556 -9.282 -6.944 1.00 93.19 91 SER A O 1
ATOM 662 N N . PHE A 1 92 ? 8.815 -8.513 -4.853 1.00 94.56 92 PHE A N 1
ATOM 663 C CA . PHE A 1 92 ? 10.272 -8.615 -4.835 1.00 94.56 92 PHE A CA 1
ATOM 664 C C . PHE A 1 92 ? 10.753 -10.046 -5.077 1.00 94.56 92 PHE A C 1
ATOM 666 O O . PHE A 1 92 ? 11.617 -10.270 -5.925 1.00 94.56 92 PHE A O 1
ATOM 673 N N . VAL A 1 93 ? 10.192 -11.018 -4.349 1.00 95.88 93 VAL A N 1
ATOM 674 C CA . VAL A 1 93 ? 10.563 -12.430 -4.507 1.00 95.88 93 VAL A CA 1
ATOM 675 C C . VAL A 1 93 ? 10.245 -12.912 -5.919 1.00 95.88 93 VAL A C 1
ATOM 677 O O . VAL A 1 93 ? 11.086 -13.556 -6.544 1.00 95.88 93 VAL A O 1
ATOM 680 N N . TYR A 1 94 ? 9.076 -12.552 -6.445 1.00 93.44 94 TYR A N 1
ATOM 681 C CA . TYR A 1 94 ? 8.647 -12.948 -7.777 1.00 93.44 94 TYR A CA 1
ATOM 682 C C . TYR A 1 94 ? 9.594 -12.417 -8.852 1.00 93.44 94 TYR A C 1
ATOM 684 O O . TYR A 1 94 ? 10.163 -13.194 -9.611 1.00 93.44 94 TYR A O 1
ATOM 692 N N . MET A 1 95 ? 9.834 -11.107 -8.865 1.00 91.06 95 MET A N 1
ATOM 693 C CA . MET A 1 95 ? 10.649 -10.447 -9.889 1.00 91.06 95 MET A CA 1
ATOM 694 C C . MET A 1 95 ? 12.137 -10.783 -9.783 1.00 91.06 95 MET A C 1
ATOM 696 O O . MET A 1 95 ? 12.872 -10.611 -10.746 1.00 91.06 95 MET A O 1
ATOM 700 N N . LYS A 1 96 ? 12.620 -11.205 -8.610 1.00 91.38 96 LYS A N 1
ATOM 701 C CA . LYS A 1 96 ? 14.039 -11.522 -8.420 1.00 91.38 96 LYS A CA 1
ATOM 702 C C . LYS A 1 96 ? 14.353 -13.007 -8.581 1.00 91.38 96 LYS A C 1
ATOM 704 O O . LYS A 1 96 ? 15.435 -13.334 -9.059 1.00 91.38 96 LYS A O 1
ATOM 709 N N . PHE A 1 97 ? 13.453 -13.892 -8.155 1.00 92.94 97 PHE A N 1
ATOM 710 C CA . PHE A 1 97 ? 13.744 -15.324 -8.030 1.00 92.94 97 PHE A CA 1
ATOM 711 C C . PHE A 1 97 ? 12.794 -16.237 -8.806 1.00 92.94 97 PHE A C 1
ATOM 713 O O . PHE A 1 97 ? 13.182 -17.366 -9.090 1.00 92.94 97 PHE A O 1
ATOM 720 N N . ILE A 1 98 ? 11.575 -15.794 -9.129 1.00 93.75 98 ILE A N 1
ATOM 721 C CA . ILE A 1 98 ? 10.583 -16.631 -9.825 1.00 93.75 98 ILE A CA 1
ATOM 722 C C . ILE A 1 98 ? 10.616 -16.348 -11.326 1.00 93.75 98 ILE A C 1
ATOM 724 O O . ILE A 1 98 ? 10.857 -17.257 -12.113 1.00 93.75 98 ILE A O 1
ATOM 728 N N . ASP A 1 99 ? 10.411 -15.090 -11.715 1.00 91.69 99 ASP A N 1
ATOM 729 C CA . ASP A 1 99 ? 10.432 -14.656 -13.110 1.00 91.69 99 ASP A CA 1
ATOM 730 C C . ASP A 1 99 ? 11.096 -13.273 -13.250 1.00 91.69 99 ASP A C 1
ATOM 732 O O . ASP A 1 99 ? 10.431 -12.231 -13.185 1.00 91.69 99 ASP A O 1
ATOM 736 N N . PRO A 1 100 ? 12.424 -13.250 -13.465 1.00 89.31 100 PRO A N 1
ATOM 737 C CA . PRO A 1 100 ? 13.168 -12.021 -13.722 1.00 89.31 100 PRO A CA 1
ATOM 738 C C . PRO A 1 100 ? 12.776 -11.306 -15.018 1.00 89.31 100 PRO A C 1
ATOM 740 O O . PRO A 1 100 ? 12.981 -10.096 -15.128 1.00 89.31 100 PRO A O 1
ATOM 743 N N . SER A 1 101 ? 12.173 -12.014 -15.983 1.00 89.81 101 SER A N 1
ATOM 744 C CA . SER A 1 101 ? 11.817 -11.441 -17.288 1.00 89.81 101 SER A CA 1
ATOM 745 C C . SER A 1 101 ? 10.711 -10.387 -17.192 1.00 89.81 101 SER A C 1
ATOM 747 O O . SER A 1 101 ? 10.574 -9.546 -18.081 1.00 89.81 101 SER A O 1
ATOM 749 N N . VAL A 1 102 ? 9.946 -10.374 -16.092 1.00 88.31 102 VAL A N 1
ATOM 750 C CA . VAL A 1 102 ? 8.925 -9.351 -15.832 1.00 88.31 102 VAL A CA 1
ATOM 751 C C . VAL A 1 102 ? 9.524 -7.944 -15.840 1.00 88.31 102 VAL A C 1
ATOM 753 O O . VAL A 1 102 ? 8.877 -7.018 -16.322 1.00 88.31 102 VAL A O 1
ATOM 756 N N . MET A 1 103 ? 10.759 -7.760 -15.362 1.00 87.25 103 MET A N 1
ATOM 757 C CA . MET A 1 103 ? 11.413 -6.444 -15.401 1.00 87.25 103 MET A CA 1
ATOM 758 C C . MET A 1 103 ? 11.676 -5.979 -16.830 1.00 87.25 103 MET A C 1
ATOM 760 O O . MET A 1 103 ? 11.379 -4.831 -17.158 1.00 87.25 103 MET A O 1
ATOM 764 N N . ASP A 1 104 ? 12.127 -6.876 -17.704 1.00 87.88 104 ASP A N 1
ATOM 765 C CA . ASP A 1 104 ? 12.338 -6.553 -19.116 1.00 87.88 104 ASP A CA 1
ATOM 766 C C . ASP A 1 104 ? 11.019 -6.187 -19.806 1.00 87.88 104 ASP A C 1
ATOM 768 O O . ASP A 1 104 ? 10.971 -5.258 -20.611 1.00 87.88 104 ASP A O 1
ATOM 772 N N . GLN A 1 105 ? 9.926 -6.878 -19.465 1.00 87.44 105 GLN A N 1
ATOM 773 C CA . GLN A 1 105 ? 8.590 -6.559 -19.977 1.00 87.44 105 GLN A CA 1
ATOM 774 C C . GLN A 1 105 ? 8.124 -5.171 -19.524 1.00 87.44 105 GLN A C 1
ATOM 776 O O . GLN A 1 105 ? 7.572 -4.415 -20.327 1.00 87.44 105 GLN A O 1
ATOM 781 N N . ILE A 1 106 ? 8.368 -4.814 -18.259 1.00 87.38 106 ILE A N 1
ATOM 782 C CA . ILE A 1 106 ? 8.044 -3.485 -17.733 1.00 87.38 106 ILE A CA 1
ATOM 783 C C . ILE A 1 106 ? 8.844 -2.404 -18.461 1.00 87.38 106 ILE A C 1
ATOM 785 O O . ILE A 1 106 ? 8.253 -1.413 -18.886 1.00 87.38 106 ILE A O 1
ATOM 789 N N . PHE A 1 107 ? 10.153 -2.593 -18.638 1.00 89.44 107 PHE A N 1
ATOM 790 C CA . PHE A 1 107 ? 11.004 -1.613 -19.313 1.00 89.44 107 PHE A CA 1
ATOM 791 C C . PHE A 1 107 ? 10.621 -1.427 -20.782 1.00 89.44 107 PHE A C 1
ATOM 793 O O . PHE A 1 107 ? 10.413 -0.293 -21.203 1.00 89.44 107 PHE A O 1
ATOM 800 N N . LYS A 1 108 ? 10.411 -2.518 -21.528 1.00 89.69 108 LYS A N 1
ATOM 801 C CA . LYS A 1 108 ? 9.948 -2.450 -22.926 1.00 89.69 108 LYS A CA 1
ATOM 802 C C . LYS A 1 108 ? 8.611 -1.729 -23.059 1.00 89.69 108 LYS A C 1
ATOM 804 O O . LYS A 1 108 ? 8.391 -0.979 -24.004 1.00 89.69 108 LYS A O 1
ATOM 809 N N . LYS A 1 109 ? 7.695 -1.955 -22.114 1.00 88.31 109 LYS A N 1
ATOM 810 C CA . LYS A 1 109 ? 6.403 -1.268 -22.106 1.00 88.31 109 LYS A CA 1
ATOM 811 C C . LYS A 1 109 ? 6.548 0.218 -21.791 1.00 88.31 109 LYS A C 1
ATOM 813 O O . LYS A 1 109 ? 5.906 1.029 -22.448 1.00 88.31 109 LYS A O 1
ATOM 818 N N . ALA A 1 110 ? 7.375 0.565 -20.806 1.00 89.69 110 ALA A N 1
ATOM 819 C CA . ALA A 1 110 ? 7.636 1.952 -20.443 1.00 89.69 110 ALA A CA 1
ATOM 820 C C . ALA A 1 110 ? 8.237 2.735 -21.620 1.00 89.69 110 ALA A C 1
ATOM 822 O O . ALA A 1 110 ? 7.772 3.833 -21.914 1.00 89.69 110 ALA A O 1
ATOM 823 N N . GLU A 1 111 ? 9.204 2.142 -22.320 1.00 92.12 111 GLU A N 1
ATOM 824 C CA . GLU A 1 111 ? 9.804 2.680 -23.543 1.00 92.12 111 GLU A CA 1
ATOM 825 C C . GLU A 1 111 ? 8.746 2.910 -24.632 1.00 92.12 111 GLU A C 1
ATOM 827 O O . GLU A 1 111 ? 8.532 4.049 -25.047 1.00 92.12 111 GLU A O 1
ATOM 832 N N . ALA A 1 112 ? 7.974 1.877 -24.987 1.00 91.69 112 ALA A N 1
ATOM 833 C CA . ALA A 1 112 ? 6.912 1.980 -25.989 1.00 91.69 112 ALA A CA 1
ATOM 834 C C . ALA A 1 112 ? 5.826 3.016 -25.625 1.00 91.69 112 ALA A C 1
ATOM 836 O O . ALA A 1 112 ? 5.252 3.669 -26.498 1.00 91.69 112 ALA A O 1
ATOM 837 N N . ASP A 1 113 ? 5.511 3.182 -24.338 1.00 90.62 113 ASP A N 1
ATOM 838 C CA . ASP A 1 113 ? 4.558 4.193 -23.875 1.00 90.62 113 ASP A CA 1
ATOM 839 C C . ASP A 1 113 ? 5.139 5.618 -23.935 1.00 90.62 113 ASP A C 1
ATOM 841 O O . ASP A 1 113 ? 4.378 6.574 -24.102 1.00 90.62 113 ASP A O 1
ATOM 845 N N . MET A 1 114 ? 6.460 5.787 -23.821 1.00 93.25 114 MET A N 1
ATOM 846 C CA . MET A 1 114 ? 7.138 7.075 -24.016 1.00 93.25 114 MET A CA 1
ATOM 847 C C . MET A 1 114 ? 7.269 7.436 -25.499 1.00 93.25 114 MET A C 1
ATOM 849 O O . MET A 1 114 ? 6.990 8.579 -25.863 1.00 93.25 114 MET A O 1
ATOM 853 N N . GLU A 1 115 ? 7.572 6.467 -26.363 1.00 94.12 115 GLU A N 1
ATOM 854 C CA . GLU A 1 115 ? 7.547 6.651 -27.820 1.00 94.12 115 GLU A CA 1
ATOM 855 C C . GLU A 1 115 ? 6.165 7.111 -28.298 1.00 94.12 115 GLU A C 1
ATOM 857 O O 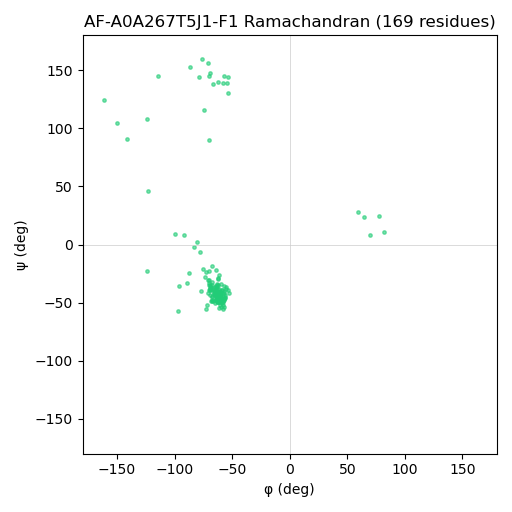. GLU A 1 115 ? 6.040 8.092 -29.030 1.00 94.12 115 GLU A O 1
ATOM 862 N N . LYS A 1 116 ? 5.091 6.471 -27.811 1.00 94.38 116 LYS A N 1
ATOM 863 C CA . LYS A 1 116 ? 3.704 6.872 -28.118 1.00 94.38 116 LYS A CA 1
ATOM 864 C C . LYS A 1 116 ? 3.356 8.281 -27.647 1.00 94.38 116 LYS A C 1
ATOM 866 O O . LYS A 1 116 ? 2.447 8.898 -28.197 1.00 94.38 116 LYS A O 1
ATOM 871 N N . LYS A 1 117 ? 4.042 8.781 -26.619 1.00 93.19 117 LYS A N 1
ATOM 872 C CA . LYS A 1 117 ? 3.902 10.160 -26.133 1.00 93.19 117 LYS A CA 1
ATOM 873 C C . LYS A 1 117 ? 4.746 11.157 -26.936 1.00 93.19 117 LYS A C 1
ATOM 875 O O . LYS A 1 117 ? 4.658 12.350 -26.660 1.00 93.19 117 LYS A O 1
ATOM 880 N N . GLY A 1 118 ? 5.517 10.693 -27.921 1.00 94.12 118 GLY A N 1
ATOM 881 C CA . GLY A 1 118 ? 6.312 11.530 -28.817 1.00 94.12 118 GLY A CA 1
ATOM 882 C C . GLY A 1 118 ? 7.604 12.062 -28.198 1.00 94.12 118 GLY A C 1
ATOM 883 O O . GLY A 1 118 ? 8.076 13.113 -28.624 1.00 94.12 118 GLY A O 1
ATOM 884 N N . LEU A 1 119 ? 8.153 11.388 -27.181 1.00 95.25 119 LEU A N 1
ATOM 885 C CA . LEU A 1 119 ? 9.451 11.760 -26.606 1.00 95.25 119 LEU A CA 1
ATOM 886 C C .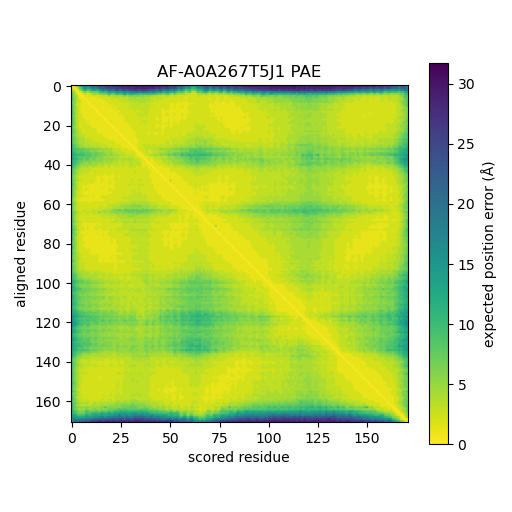 LEU A 1 119 ? 10.584 11.463 -27.602 1.00 95.25 119 LEU A C 1
ATOM 888 O O . LEU A 1 119 ? 10.494 10.511 -28.378 1.00 95.25 119 LEU A O 1
ATOM 892 N N . SER A 1 120 ? 11.651 12.270 -27.579 1.00 95.56 120 SER A N 1
ATOM 893 C CA . SER A 1 120 ? 12.833 12.010 -28.413 1.00 95.56 120 SER A CA 1
ATOM 894 C C . SER A 1 120 ? 13.618 10.791 -27.902 1.00 95.56 120 SER A C 1
ATOM 896 O O . SER A 1 120 ? 13.539 10.486 -26.707 1.00 95.56 120 SER A O 1
ATOM 898 N N . PRO A 1 121 ? 14.412 10.113 -28.754 1.00 93.50 121 PRO A N 1
ATOM 899 C CA . PRO A 1 121 ? 15.249 8.989 -28.328 1.00 93.50 121 PRO A CA 1
ATOM 900 C C . PRO A 1 121 ? 16.149 9.333 -27.135 1.00 93.50 121 PRO A C 1
ATOM 902 O O . PRO A 1 121 ? 16.213 8.578 -26.171 1.00 93.50 121 PRO A O 1
ATOM 905 N N . GLU A 1 122 ? 16.754 10.524 -27.129 1.00 94.69 122 GLU A N 1
ATOM 906 C CA . GLU A 1 122 ? 17.623 10.968 -26.034 1.00 94.69 122 GLU A CA 1
ATOM 907 C C . GLU A 1 122 ? 16.852 11.146 -24.717 1.00 94.69 122 GLU A C 1
ATOM 909 O O . GLU A 1 122 ? 17.363 10.833 -23.640 1.00 94.69 122 GLU A O 1
ATOM 914 N N . GLN A 1 123 ? 15.606 11.632 -24.784 1.00 94.25 123 GLN A N 1
ATOM 915 C CA . GLN A 1 123 ? 14.741 11.767 -23.608 1.00 94.25 123 GLN A CA 1
ATOM 916 C C . GLN A 1 123 ? 14.306 10.404 -23.067 1.00 94.25 123 GLN A C 1
ATOM 918 O O . GLN A 1 123 ? 14.221 10.225 -21.850 1.00 94.25 123 GLN A O 1
ATOM 923 N N . ILE A 1 124 ? 14.027 9.454 -23.962 1.00 94.19 124 ILE A N 1
ATOM 924 C CA . ILE A 1 124 ? 13.663 8.082 -23.607 1.00 94.19 124 ILE A CA 1
ATOM 925 C C . ILE A 1 124 ? 14.842 7.399 -22.920 1.00 94.19 124 ILE A C 1
ATOM 927 O O . ILE A 1 124 ? 14.673 6.893 -21.812 1.00 94.19 124 ILE A O 1
ATOM 931 N N . ASP A 1 125 ? 16.038 7.458 -23.504 1.00 93.94 125 ASP A N 1
ATOM 932 C CA . ASP A 1 125 ? 17.246 6.861 -22.930 1.00 93.94 125 ASP A CA 1
ATOM 933 C C . ASP A 1 125 ? 17.528 7.408 -21.525 1.00 93.94 125 ASP A C 1
ATOM 935 O O . ASP A 1 125 ? 17.700 6.641 -20.572 1.00 93.94 125 ASP A O 1
ATOM 939 N N . GLN A 1 126 ? 17.470 8.735 -21.360 1.00 93.81 126 GLN A N 1
ATOM 940 C CA . GLN A 1 126 ? 17.661 9.380 -20.060 1.00 93.81 126 GLN A CA 1
ATOM 941 C C . GLN A 1 126 ? 16.600 8.943 -19.034 1.00 93.81 126 GLN A C 1
ATOM 943 O O . GLN A 1 126 ? 16.918 8.658 -17.873 1.00 93.81 126 GLN A O 1
ATOM 948 N N . ALA A 1 127 ? 15.329 8.868 -19.441 1.00 92.25 127 ALA A N 1
ATOM 949 C CA . ALA A 1 127 ? 14.247 8.409 -18.576 1.00 92.25 127 ALA A CA 1
ATOM 950 C C . ALA A 1 127 ? 14.409 6.932 -18.184 1.00 92.25 127 ALA A C 1
ATOM 952 O O . ALA A 1 127 ? 14.134 6.563 -17.037 1.00 92.25 127 ALA A O 1
ATOM 953 N N . MET A 1 128 ? 14.885 6.092 -19.102 1.00 92.00 128 MET A N 1
ATOM 954 C CA . MET A 1 128 ? 15.120 4.669 -18.870 1.00 92.00 128 MET A CA 1
ATOM 955 C C . MET A 1 128 ? 16.298 4.424 -17.926 1.00 92.00 128 MET A C 1
ATOM 957 O O . MET A 1 128 ? 16.194 3.560 -17.054 1.00 92.00 128 MET A O 1
ATOM 961 N N . GLU A 1 129 ? 17.387 5.192 -18.025 1.00 91.56 129 GLU A N 1
ATOM 962 C CA . GLU A 1 129 ? 18.500 5.100 -17.070 1.00 91.56 129 GLU A CA 1
ATOM 963 C C . GLU A 1 129 ? 18.061 5.425 -15.641 1.00 91.56 129 GLU A C 1
ATOM 965 O O . GLU A 1 129 ? 18.332 4.649 -14.720 1.00 91.56 129 GLU A O 1
ATOM 970 N N . MET A 1 130 ? 17.311 6.517 -15.453 1.00 88.50 130 MET A N 1
ATOM 971 C CA . MET A 1 130 ? 16.742 6.838 -14.141 1.00 88.50 130 MET A CA 1
ATOM 972 C C . MET A 1 130 ? 15.785 5.738 -13.672 1.00 88.50 130 MET A C 1
ATOM 974 O O . MET A 1 130 ? 15.854 5.296 -12.522 1.00 88.50 130 MET A O 1
ATOM 978 N N . SER A 1 131 ? 14.917 5.259 -14.566 1.00 88.25 131 SER A N 1
ATOM 979 C CA . SER A 1 131 ? 13.939 4.217 -14.252 1.00 88.25 131 SER A CA 1
ATOM 980 C C . SER A 1 131 ? 14.619 2.946 -13.754 1.00 88.25 131 SER A C 1
ATOM 982 O O . SER A 1 131 ? 14.195 2.413 -12.737 1.00 88.25 131 SER A O 1
ATOM 984 N N . LYS A 1 132 ? 15.722 2.496 -14.365 1.00 87.25 132 LYS A N 1
ATOM 985 C CA . LYS A 1 132 ? 16.463 1.300 -13.916 1.00 87.25 132 LYS A CA 1
ATOM 986 C C . LYS A 1 132 ? 16.888 1.366 -12.446 1.00 87.25 132 LYS A C 1
ATOM 988 O O . LYS A 1 132 ? 16.829 0.354 -11.748 1.00 87.25 132 LYS A O 1
ATOM 993 N N . VAL A 1 133 ? 17.269 2.545 -11.955 1.00 83.62 133 VAL A N 1
ATOM 994 C CA . VAL A 1 133 ? 17.666 2.740 -10.551 1.00 83.62 133 VAL A CA 1
ATOM 995 C C . VAL A 1 133 ? 16.449 2.655 -9.622 1.00 83.62 133 VAL A C 1
ATOM 997 O O . VAL A 1 133 ? 16.438 1.861 -8.675 1.00 83.62 133 VAL A O 1
ATOM 1000 N N . PHE A 1 134 ? 15.399 3.428 -9.913 1.00 85.00 134 PHE A N 1
ATOM 1001 C CA . PHE A 1 134 ? 14.190 3.503 -9.077 1.00 85.00 134 PHE A CA 1
ATOM 1002 C C . PHE A 1 134 ? 13.300 2.257 -9.159 1.00 85.00 134 PHE A C 1
ATOM 1004 O O . PHE A 1 134 ? 12.552 1.967 -8.228 1.00 85.00 134 PHE A O 1
ATOM 1011 N N . MET A 1 135 ? 13.402 1.510 -10.254 1.00 86.19 135 MET A N 1
ATOM 1012 C CA . MET A 1 135 ? 12.643 0.292 -10.533 1.00 86.19 135 MET A CA 1
ATOM 1013 C C . MET A 1 135 ? 13.446 -0.978 -10.247 1.00 86.19 135 MET A C 1
ATOM 1015 O O . MET A 1 135 ? 12.983 -2.074 -10.552 1.00 86.19 135 MET A O 1
ATOM 1019 N N . SER A 1 136 ? 14.629 -0.867 -9.630 1.00 87.12 136 SER A N 1
ATOM 1020 C CA . SER A 1 136 ? 15.318 -2.048 -9.111 1.00 87.12 136 SER A CA 1
ATOM 1021 C C . SER A 1 136 ? 14.405 -2.792 -8.121 1.00 87.12 136 SER A C 1
ATOM 1023 O O . SER A 1 136 ? 13.678 -2.140 -7.363 1.00 87.12 136 SER A O 1
ATOM 1025 N N . PRO A 1 137 ? 14.434 -4.138 -8.053 1.00 86.69 137 PRO A N 1
ATOM 1026 C CA . PRO A 1 137 ? 13.527 -4.883 -7.179 1.00 86.69 137 PRO A CA 1
ATOM 1027 C C . PRO A 1 137 ? 13.562 -4.411 -5.716 1.00 86.69 137 PRO A C 1
ATOM 1029 O O . PRO A 1 137 ? 12.524 -4.300 -5.068 1.00 86.69 137 PRO A O 1
ATOM 1032 N N . GLY A 1 138 ? 14.750 -4.080 -5.195 1.00 90.06 138 GLY A N 1
ATOM 1033 C CA . GLY A 1 138 ? 14.899 -3.554 -3.835 1.00 90.06 138 GLY A CA 1
ATOM 1034 C C . GLY A 1 138 ? 14.261 -2.174 -3.649 1.00 90.06 138 GLY A C 1
ATOM 1035 O O . GLY A 1 138 ? 13.579 -1.948 -2.651 1.00 90.06 138 GLY A O 1
ATOM 1036 N N . ALA A 1 139 ? 14.424 -1.268 -4.617 1.00 91.44 139 ALA A N 1
ATOM 1037 C CA . ALA A 1 139 ? 13.769 0.037 -4.584 1.00 91.44 139 ALA A CA 1
ATOM 1038 C C . ALA A 1 139 ? 12.244 -0.098 -4.707 1.00 91.44 139 ALA A C 1
ATOM 1040 O O . ALA A 1 139 ? 11.519 0.523 -3.934 1.00 91.44 139 ALA A O 1
ATOM 1041 N N . MET A 1 140 ? 11.756 -0.964 -5.602 1.00 90.94 140 MET A N 1
ATOM 1042 C CA . MET A 1 140 ? 10.328 -1.264 -5.738 1.00 90.94 140 MET A CA 1
ATOM 1043 C C . MET A 1 140 ? 9.725 -1.815 -4.449 1.00 90.94 140 MET A C 1
ATOM 1045 O O . MET A 1 140 ? 8.608 -1.446 -4.101 1.00 90.94 140 MET A O 1
ATOM 1049 N N . PHE A 1 141 ? 10.451 -2.667 -3.723 1.00 94.38 141 PHE A N 1
ATOM 1050 C CA . PHE A 1 141 ? 10.004 -3.149 -2.421 1.00 94.38 141 PHE A CA 1
ATOM 1051 C C . PHE A 1 141 ? 9.794 -1.987 -1.442 1.00 94.38 141 PHE A C 1
ATOM 1053 O O . PHE A 1 141 ? 8.709 -1.839 -0.884 1.00 94.38 141 PHE A O 1
ATOM 1060 N N . VAL A 1 142 ? 10.809 -1.135 -1.265 1.00 95.50 142 VAL A N 1
ATOM 1061 C CA . VAL A 1 142 ? 10.745 -0.002 -0.327 1.00 95.50 142 VAL A CA 1
ATOM 1062 C C . VAL A 1 142 ? 9.638 0.975 -0.721 1.00 95.50 142 VAL A C 1
ATOM 1064 O O . VAL A 1 142 ? 8.800 1.327 0.110 1.00 95.50 142 VAL A O 1
ATOM 1067 N N . TRP A 1 143 ? 9.593 1.377 -1.992 1.00 93.94 143 TRP A N 1
ATOM 1068 C CA . TRP A 1 143 ? 8.576 2.297 -2.497 1.00 93.94 143 TRP A CA 1
ATOM 1069 C C . TRP A 1 143 ? 7.176 1.692 -2.501 1.00 93.94 143 TRP A C 1
ATOM 1071 O O . TRP A 1 143 ? 6.213 2.415 -2.261 1.00 93.94 143 TRP A O 1
ATOM 1081 N N . GLY A 1 144 ? 7.050 0.383 -2.707 1.00 93.56 144 GLY A N 1
ATOM 1082 C CA . GLY A 1 144 ? 5.787 -0.339 -2.601 1.00 93.56 144 GLY A CA 1
ATOM 1083 C C . GLY A 1 144 ? 5.213 -0.274 -1.188 1.00 93.56 144 GLY A C 1
ATOM 1084 O O . GLY A 1 144 ? 4.046 0.075 -1.017 1.00 93.56 144 GLY A O 1
ATOM 1085 N N . VAL A 1 145 ? 6.047 -0.511 -0.169 1.00 96.44 145 VAL A N 1
ATOM 1086 C CA . VAL A 1 145 ? 5.635 -0.424 1.242 1.00 96.44 145 VAL A CA 1
ATOM 1087 C C . VAL A 1 145 ? 5.317 1.012 1.650 1.00 96.44 145 VAL A C 1
ATOM 1089 O O . VAL A 1 145 ? 4.277 1.274 2.247 1.00 96.44 145 VAL A O 1
ATOM 1092 N N . VAL A 1 146 ? 6.184 1.973 1.326 1.00 96.75 146 VAL A N 1
ATOM 1093 C CA . VAL A 1 146 ? 5.938 3.382 1.675 1.00 96.75 146 VAL A CA 1
ATOM 1094 C C . VAL A 1 146 ? 4.696 3.903 0.949 1.00 96.75 146 VAL A C 1
ATOM 1096 O O . VAL A 1 146 ? 3.830 4.529 1.562 1.00 96.75 146 VAL A O 1
ATOM 1099 N N . GLY A 1 147 ? 4.572 3.595 -0.342 1.00 95.06 147 GLY A N 1
ATOM 1100 C CA . GLY A 1 147 ? 3.433 3.972 -1.167 1.00 95.06 147 GLY A CA 1
ATOM 1101 C C . GLY A 1 147 ? 2.120 3.384 -0.655 1.00 95.06 147 GLY A C 1
ATOM 1102 O O . GLY A 1 147 ? 1.123 4.102 -0.604 1.00 95.06 147 GLY A O 1
ATOM 1103 N N . SER A 1 148 ? 2.107 2.123 -0.209 1.00 95.88 148 SER A N 1
ATOM 1104 C CA . SER A 1 148 ? 0.900 1.507 0.350 1.00 95.88 148 SER A CA 1
ATOM 1105 C C . SER A 1 148 ? 0.458 2.185 1.644 1.00 95.88 148 SER A C 1
ATOM 1107 O O . SER A 1 148 ? -0.733 2.423 1.820 1.00 95.88 148 SER A O 1
ATOM 1109 N N . ILE A 1 149 ? 1.396 2.538 2.529 1.00 97.25 149 ILE A N 1
ATOM 1110 C CA . ILE A 1 149 ? 1.102 3.223 3.794 1.00 97.25 149 ILE A CA 1
ATOM 1111 C C . ILE A 1 149 ? 0.492 4.592 3.516 1.00 97.25 149 ILE A C 1
ATOM 1113 O O . ILE A 1 149 ? -0.560 4.918 4.068 1.00 97.25 149 ILE A O 1
ATOM 1117 N N . LEU A 1 150 ? 1.123 5.376 2.636 1.00 97.31 150 LEU A N 1
ATOM 1118 C CA . LEU A 1 150 ? 0.628 6.697 2.251 1.00 97.31 150 LEU A CA 1
ATOM 1119 C C . LEU A 1 150 ? -0.757 6.602 1.610 1.00 97.31 150 LEU A C 1
ATOM 1121 O O . LEU A 1 150 ? -1.664 7.339 1.989 1.00 97.31 150 LEU A O 1
ATOM 1125 N N . LEU A 1 151 ? -0.953 5.656 0.691 1.00 95.56 151 LEU A N 1
ATOM 1126 C CA . LEU A 1 151 ? -2.237 5.452 0.031 1.00 95.56 151 LEU A CA 1
ATOM 1127 C C . LEU A 1 151 ? -3.324 5.000 1.015 1.00 95.56 151 LEU A C 1
ATOM 1129 O O . LEU A 1 151 ? -4.439 5.515 0.990 1.00 95.56 151 LEU A O 1
ATOM 1133 N N . GLY A 1 152 ? -3.004 4.066 1.909 1.00 96.75 152 GLY A N 1
ATOM 1134 C CA . GLY A 1 152 ? -3.912 3.613 2.957 1.00 96.75 152 GLY A CA 1
ATOM 1135 C C . GLY A 1 152 ? -4.286 4.718 3.934 1.00 96.75 152 GLY A C 1
ATOM 1136 O O . GLY A 1 152 ? -5.431 4.780 4.376 1.00 96.75 152 GLY A O 1
ATOM 1137 N N . PHE A 1 153 ? -3.351 5.620 4.227 1.00 97.19 153 PHE A N 1
ATOM 1138 C CA . PHE A 1 153 ? -3.616 6.820 5.009 1.00 97.19 153 PHE A CA 1
ATOM 1139 C C . PHE A 1 153 ? -4.536 7.799 4.263 1.00 97.19 153 PHE A C 1
ATOM 1141 O O . PHE A 1 153 ? -5.509 8.279 4.834 1.00 97.19 153 PHE A O 1
ATOM 1148 N N . VAL A 1 154 ? -4.313 8.042 2.968 1.00 97.94 154 VAL A N 1
ATOM 1149 C CA . VAL A 1 154 ? -5.212 8.882 2.155 1.00 97.94 154 VAL A CA 1
ATOM 1150 C C . VAL A 1 154 ? -6.621 8.289 2.096 1.00 97.94 154 VAL A C 1
ATOM 1152 O O . VAL A 1 154 ? -7.602 8.992 2.342 1.00 97.94 154 VAL A O 1
ATOM 1155 N N . PHE A 1 155 ? -6.745 6.986 1.840 1.00 97.75 155 PHE A N 1
ATOM 1156 C CA . PHE A 1 155 ? -8.047 6.324 1.866 1.00 97.75 155 PHE A CA 1
ATOM 1157 C C . PHE A 1 155 ? -8.689 6.368 3.247 1.00 97.75 155 PHE A C 1
ATOM 1159 O O . PHE A 1 155 ? -9.904 6.534 3.344 1.00 97.75 155 PHE A O 1
ATOM 1166 N N . SER A 1 156 ? -7.904 6.257 4.319 1.00 97.56 156 SER A N 1
ATOM 1167 C CA . SER A 1 156 ? -8.452 6.310 5.667 1.00 97.56 156 SER A CA 1
ATOM 1168 C C . SER A 1 156 ? -8.981 7.695 6.023 1.00 97.56 156 SER A C 1
ATOM 1170 O O . SER A 1 156 ? -10.046 7.766 6.631 1.00 97.56 156 SER A O 1
ATOM 1172 N N . LEU A 1 157 ? -8.335 8.776 5.569 1.00 97.75 157 LEU A N 1
ATOM 1173 C CA . LEU A 1 157 ? -8.837 10.145 5.733 1.00 97.75 157 LEU A CA 1
ATOM 1174 C C . LEU A 1 157 ? -10.245 10.306 5.153 1.00 97.75 157 LEU A C 1
ATOM 1176 O O . LEU A 1 157 ? -11.120 10.881 5.805 1.00 97.75 157 LEU A O 1
ATOM 1180 N N . ILE A 1 158 ? -10.455 9.768 3.949 1.00 97.56 158 ILE A N 1
ATOM 1181 C CA . ILE A 1 158 ? -11.724 9.853 3.223 1.00 97.56 158 ILE A CA 1
ATOM 1182 C C . ILE A 1 158 ? -12.761 8.935 3.875 1.00 97.56 158 ILE A C 1
ATOM 1184 O O . ILE A 1 158 ? -13.829 9.382 4.282 1.00 97.56 158 ILE A O 1
ATOM 1188 N N . ILE A 1 159 ? -12.452 7.646 4.021 1.00 97.31 159 ILE A N 1
ATOM 1189 C CA . ILE A 1 159 ? -13.422 6.638 4.466 1.00 97.31 159 ILE A CA 1
ATOM 1190 C C . ILE A 1 159 ? -13.809 6.850 5.934 1.00 97.31 159 ILE A C 1
ATOM 1192 O O . ILE A 1 159 ? -14.989 6.745 6.277 1.00 97.31 159 ILE A O 1
ATOM 1196 N N . ALA A 1 160 ? -12.863 7.214 6.807 1.00 96.31 160 ALA A N 1
ATOM 1197 C CA . ALA A 1 160 ? -13.172 7.481 8.210 1.00 96.31 160 ALA A CA 1
ATOM 1198 C C . ALA A 1 160 ? -14.133 8.665 8.370 1.00 96.31 160 ALA A C 1
ATOM 1200 O O . ALA A 1 160 ? -14.928 8.660 9.308 1.00 96.31 160 ALA A O 1
ATOM 1201 N N . ALA A 1 161 ? -14.118 9.645 7.457 1.00 95.06 161 ALA A N 1
ATOM 1202 C CA . ALA A 1 161 ? -15.033 10.785 7.512 1.00 95.06 161 ALA A CA 1
ATOM 1203 C C . ALA A 1 161 ? -16.500 10.347 7.376 1.00 95.06 161 ALA A C 1
ATOM 1205 O O . ALA A 1 161 ? -17.369 10.905 8.044 1.00 95.06 161 ALA A O 1
ATOM 1206 N N . PHE A 1 162 ? -16.760 9.305 6.580 1.00 95.06 162 PHE A N 1
ATOM 1207 C CA . PHE A 1 162 ? -18.099 8.743 6.385 1.00 95.06 162 PHE A CA 1
ATOM 1208 C C . PHE A 1 162 ? -18.451 7.651 7.403 1.00 95.06 162 PHE A C 1
ATOM 1210 O O . PHE A 1 162 ? -19.611 7.505 7.781 1.00 95.06 162 PHE A O 1
ATOM 1217 N N . VAL A 1 163 ? -17.471 6.862 7.856 1.00 93.06 163 VAL A N 1
ATOM 1218 C CA . VAL A 1 163 ? -17.722 5.695 8.723 1.00 93.06 163 VAL A CA 1
ATOM 1219 C C . VAL A 1 163 ? -17.754 6.056 10.212 1.00 93.06 163 VAL A C 1
ATOM 1221 O O . VAL A 1 163 ? -18.385 5.325 10.991 1.00 93.06 163 VAL A O 1
ATOM 1224 N N . LYS A 1 164 ? -17.108 7.155 10.633 1.00 91.69 164 LYS A N 1
ATOM 1225 C CA . LYS A 1 164 ? -16.988 7.517 12.055 1.00 91.69 164 LYS A CA 1
ATOM 1226 C C . LYS A 1 164 ? -18.346 7.583 12.759 1.00 91.69 164 LYS A C 1
ATOM 1228 O O . LYS A 1 164 ? -19.356 7.998 12.194 1.00 91.69 164 LYS A O 1
ATOM 1233 N N . LYS A 1 165 ? -18.355 7.174 14.024 1.00 93.38 165 LYS A N 1
ATOM 1234 C CA . LYS A 1 165 ? -19.466 7.391 14.953 1.00 93.38 165 LYS A CA 1
ATOM 1235 C C . LYS A 1 165 ? -18.877 7.491 16.348 1.00 93.38 165 LYS A C 1
ATOM 1237 O O . LYS A 1 165 ? -18.451 6.484 16.912 1.00 93.38 165 LYS A O 1
ATOM 1242 N N . ASP A 1 166 ? -18.816 8.710 16.858 1.00 88.25 166 ASP A N 1
ATOM 1243 C CA . ASP A 1 166 ? -18.263 8.990 18.176 1.00 88.25 166 ASP A CA 1
ATOM 1244 C C . ASP A 1 166 ? -19.208 8.441 19.263 1.00 88.25 166 ASP A C 1
ATOM 1246 O O . ASP A 1 166 ? -20.429 8.407 19.075 1.00 88.25 166 ASP A O 1
ATOM 1250 N N . LYS A 1 167 ? -18.645 7.949 20.374 1.00 83.81 167 LYS A N 1
ATOM 1251 C CA . LYS A 1 167 ? -19.449 7.529 21.533 1.00 83.81 167 LYS A CA 1
ATOM 1252 C C . LYS A 1 167 ? -20.126 8.765 22.148 1.00 83.81 167 LYS A C 1
ATOM 1254 O O . LYS A 1 167 ? -19.453 9.794 22.251 1.00 83.81 167 LYS A O 1
ATOM 1259 N N . PRO A 1 168 ? -21.408 8.688 22.553 1.00 81.00 168 PRO A N 1
ATOM 1260 C CA . PRO A 1 168 ? -22.044 9.752 23.320 1.00 81.00 168 PRO A CA 1
ATOM 1261 C C . PRO A 1 168 ? -21.220 10.056 24.572 1.00 81.00 168 PRO A C 1
ATOM 1263 O O . PRO A 1 168 ? -20.694 9.149 25.212 1.00 81.00 168 PRO A O 1
ATOM 1266 N N . ILE A 1 169 ? -21.076 11.341 24.895 1.00 75.25 169 ILE A N 1
ATOM 1267 C CA . ILE A 1 169 ? -20.330 11.799 26.081 1.00 75.25 169 ILE A CA 1
ATOM 1268 C C . ILE A 1 169 ? -21.150 11.559 27.361 1.00 75.25 169 ILE A C 1
ATOM 1270 O O . ILE A 1 169 ? -20.588 11.470 28.448 1.00 75.25 169 ILE A O 1
ATOM 1274 N N . PHE A 1 170 ? -22.468 11.418 27.216 1.00 74.12 170 PHE A N 1
ATOM 1275 C CA . PHE A 1 170 ? -23.410 11.169 28.295 1.00 74.12 170 PHE A CA 1
ATOM 1276 C C . PHE A 1 170 ? -24.191 9.889 27.971 1.00 74.12 170 PHE A C 1
ATOM 1278 O O . PHE A 1 170 ? -25.010 9.907 27.054 1.00 74.12 170 PHE A O 1
ATOM 1285 N N . ASP A 1 171 ? -23.891 8.813 28.700 1.00 53.66 171 ASP A N 1
ATOM 1286 C CA . ASP A 1 171 ? -24.732 7.626 28.920 1.00 53.66 171 ASP A CA 1
ATOM 1287 C C . ASP A 1 171 ? -24.793 7.391 30.437 1.00 53.66 171 ASP A C 1
ATOM 1289 O O . ASP A 1 171 ? -23.715 7.466 31.080 1.00 53.66 171 ASP A O 1
#

Solvent-accessible surface area (backbone atoms only — not comparable to full-atom values): 8684 Å² total; per-residue (Å²): 132,82,83,65,67,51,55,65,61,39,12,51,55,41,5,51,54,46,10,51,54,44,40,55,49,50,50,52,34,58,75,69,68,46,66,88,40,65,78,62,52,52,51,57,54,49,52,52,46,51,39,38,51,50,34,46,52,50,47,16,62,53,39,86,62,29,36,45,53,68,53,28,34,53,23,14,25,49,14,22,35,46,14,21,42,48,29,19,51,48,50,32,48,37,44,70,74,72,43,52,63,56,55,57,53,47,51,55,49,52,51,54,55,40,52,74,70,66,53,52,72,72,55,48,53,55,51,49,57,54,42,56,62,60,61,30,56,71,43,40,28,54,50,37,26,52,49,28,24,55,50,23,35,56,45,14,60,57,50,22,70,74,68,43,30,69,73,74,94,76,129

Sequence (171 aa):
MENQTTTTKVALKWGIIIGICSVVFSTLIMVLGMVGNQAIGFVAYIIIGIGVFMAMSAYKKENNGFMSYGQGLGIGALMAAVSGLLSSAYSFVYMKFIDPSVMDQIFKKAEADMEKKGLSPEQIDQAMEMSKVFMSPGAMFVWGVVGSILLGFVFSLIIAAFVKKDKPIFD

Nearest PDB structures (foldseek):
  4q7c-assembly1_A  TM=2.841E-01  e=3.135E-01  Archaeoglobus fulgidus DSM 4304
  4q7c-assembly1_B  TM=2.607E-01  e=1.965E-01  Archaeoglobus fulgidus DSM 4304
  6u1s-assembly1_A  TM=2.660E-01  e=7.859E+00  synthetic construct
  6tao-assembly2_B  TM=2.385E-01  e=6.832E+00  Vibrio cholerae

Foldseek 3Di:
DQDQDALLVLLLVLLVVLLVVLLVLVVCCLVVLVPPPVVSVVVNLVSLLVSLLVSLCVNCVSHVNADALVSSLSSLLSSLLSSLLSNLVSQLCCCPPPPVCSVVSVLVVQLVVVVVVVDDPVRSVVVSVVCCVCVPSVNSSVCSNVVSSVSSNVSSNVSSVVRHDHDDPPD